Protein AF-A0A2K0TI36-F1 (afdb_monomer)

Solvent-accessible surface area (backbone atoms only — not comparable to full-atom values): 9399 Å² total; per-residue (Å²): 136,80,93,75,72,69,70,54,71,68,59,49,51,50,52,45,52,54,37,57,75,65,34,84,87,54,62,35,95,87,41,48,36,60,42,18,30,48,24,14,49,49,16,44,53,49,58,72,66,47,55,92,90,37,60,78,84,56,44,64,62,30,48,50,28,36,49,62,18,57,74,44,43,65,60,49,70,75,44,84,61,43,74,54,31,33,49,20,29,45,36,43,18,62,63,37,61,88,46,98,47,62,66,61,22,49,54,29,37,53,51,22,45,54,35,48,53,59,43,58,74,68,52,58,75,71,61,78,75,53,91,72,67,71,66,54,57,46,47,49,38,49,51,56,52,39,54,52,45,53,54,51,48,55,52,54,57,51,51,54,56,54,53,62,61,63,75,76,117

pLDDT: mean 85.18, std 15.34, range [44.94, 98.38]

Structure (mmCIF, N/CA/C/O backbone):
data_AF-A0A2K0TI36-F1
#
_entry.id   AF-A0A2K0TI36-F1
#
loop_
_atom_site.group_PDB
_atom_site.id
_atom_site.type_symbol
_atom_site.label_atom_id
_atom_site.label_alt_id
_atom_site.label_comp_id
_atom_site.label_asym_id
_atom_site.label_entity_id
_atom_site.label_seq_id
_atom_site.pdbx_PDB_ins_code
_atom_site.Cartn_x
_atom_site.Cartn_y
_atom_site.Cartn_z
_atom_site.occupancy
_atom_site.B_iso_or_equiv
_atom_site.auth_seq_id
_atom_site.auth_comp_id
_atom_site.auth_asym_id
_atom_site.auth_atom_id
_atom_site.pdbx_PDB_model_num
ATOM 1 N N . MET A 1 1 ? -16.333 1.858 5.274 1.00 52.31 1 MET A N 1
ATOM 2 C CA . MET A 1 1 ? -15.187 2.232 4.417 1.00 52.31 1 MET A CA 1
ATOM 3 C C . MET A 1 1 ? -15.479 3.487 3.606 1.00 52.31 1 MET A C 1
ATOM 5 O O . MET A 1 1 ? -16.448 3.506 2.858 1.00 52.31 1 MET A O 1
ATOM 9 N N . GLN A 1 2 ? -14.671 4.539 3.763 1.00 57.78 2 GLN A N 1
ATOM 10 C CA . GLN A 1 2 ? -14.715 5.729 2.901 1.00 57.78 2 GLN A CA 1
ATOM 11 C C . GLN A 1 2 ? -14.027 5.423 1.560 1.00 57.78 2 GLN A C 1
ATOM 13 O O . GLN A 1 2 ? -12.996 4.754 1.538 1.00 57.78 2 GLN A O 1
ATOM 18 N N . HIS A 1 3 ? -14.582 5.903 0.444 1.00 64.75 3 HIS A N 1
ATOM 19 C CA . HIS A 1 3 ? -13.990 5.714 -0.883 1.00 64.75 3 HIS A CA 1
ATOM 20 C C . HIS A 1 3 ? -12.755 6.616 -1.036 1.00 64.75 3 HIS A C 1
ATOM 22 O O . HIS A 1 3 ? -12.877 7.788 -1.386 1.00 64.75 3 HIS A O 1
ATOM 28 N N . ARG A 1 4 ? -11.566 6.088 -0.719 1.00 81.62 4 ARG A N 1
ATOM 29 C CA . ARG A 1 4 ? -10.290 6.802 -0.874 1.00 81.62 4 ARG A CA 1
ATOM 30 C C . ARG A 1 4 ? -9.613 6.358 -2.164 1.00 81.62 4 ARG A C 1
ATOM 32 O O . ARG A 1 4 ? -9.240 5.196 -2.307 1.00 81.62 4 ARG A O 1
ATOM 39 N N . GLN A 1 5 ? -9.463 7.280 -3.108 1.00 85.94 5 GLN A N 1
ATOM 40 C CA . GLN A 1 5 ? -8.807 6.990 -4.375 1.00 85.94 5 GLN A CA 1
ATOM 41 C C . GLN A 1 5 ? -7.294 7.198 -4.249 1.00 85.94 5 GLN A C 1
ATOM 43 O O . GLN A 1 5 ? -6.827 8.328 -4.144 1.00 85.94 5 GLN A O 1
ATOM 48 N N . LEU A 1 6 ? -6.525 6.109 -4.298 1.00 87.88 6 LEU A N 1
ATOM 49 C CA . LEU A 1 6 ? -5.062 6.162 -4.231 1.00 87.88 6 LEU A CA 1
ATOM 50 C C . LEU A 1 6 ? -4.412 6.386 -5.609 1.00 87.88 6 LEU A C 1
ATOM 52 O O . LEU A 1 6 ? -3.514 7.213 -5.754 1.00 87.88 6 LEU A O 1
ATOM 56 N N . LEU A 1 7 ? -4.887 5.663 -6.626 1.00 90.06 7 LEU A N 1
ATOM 57 C CA . LEU A 1 7 ? -4.373 5.668 -8.000 1.00 90.06 7 LEU A CA 1
ATOM 58 C C . LEU A 1 7 ? -5.533 5.817 -8.990 1.00 90.06 7 LEU A C 1
ATOM 60 O O . LEU A 1 7 ? -6.662 5.402 -8.707 1.00 90.06 7 LEU A O 1
ATOM 64 N N . ASP A 1 8 ? -5.266 6.401 -10.158 1.00 91.06 8 ASP A N 1
ATOM 65 C CA . ASP A 1 8 ? -6.209 6.336 -11.274 1.00 91.06 8 ASP A CA 1
ATOM 66 C C . ASP A 1 8 ? -6.125 4.959 -11.953 1.00 91.06 8 ASP A C 1
ATOM 68 O O . ASP A 1 8 ? -5.101 4.273 -11.900 1.00 91.06 8 ASP A O 1
ATOM 72 N N . LEU A 1 9 ? -7.206 4.548 -12.625 1.00 90.88 9 LEU A N 1
ATOM 73 C CA . LEU A 1 9 ? -7.255 3.257 -13.321 1.00 90.88 9 LEU A CA 1
ATOM 74 C C . LEU A 1 9 ? -6.149 3.129 -14.380 1.00 90.88 9 LEU A C 1
ATOM 76 O O . LEU A 1 9 ? -5.586 2.049 -14.543 1.00 90.88 9 LEU A O 1
ATOM 80 N N . ALA A 1 10 ? -5.835 4.220 -15.085 1.00 93.44 10 ALA A N 1
ATOM 81 C CA . ALA A 1 10 ? -4.776 4.244 -16.090 1.00 93.44 10 ALA A CA 1
ATOM 82 C C . ALA A 1 10 ? -3.398 3.962 -15.467 1.00 93.44 10 ALA A C 1
ATOM 84 O O . ALA A 1 10 ? -2.666 3.108 -15.968 1.00 93.44 10 ALA A O 1
ATOM 85 N N . ASP A 1 11 ? -3.091 4.606 -14.338 1.00 93.00 11 ASP A N 1
ATOM 86 C CA . ASP A 1 11 ? -1.826 4.423 -13.620 1.00 93.00 11 ASP A CA 1
ATOM 87 C C . ASP A 1 11 ? -1.692 2.991 -13.094 1.00 93.00 11 ASP A C 1
ATOM 89 O O . ASP A 1 11 ? -0.668 2.335 -13.293 1.00 93.00 11 ASP A O 1
ATOM 93 N N . PHE A 1 12 ? -2.757 2.466 -12.482 1.00 95.06 12 PHE A N 1
ATOM 94 C CA . PHE A 1 12 ? -2.778 1.083 -12.015 1.00 95.06 12 PHE A CA 1
ATOM 95 C C . PHE A 1 12 ? -2.628 0.080 -13.169 1.00 95.06 12 PHE A C 1
ATOM 97 O O . PHE A 1 12 ? -1.851 -0.866 -13.063 1.00 95.06 12 PHE A O 1
ATOM 104 N N . SER A 1 13 ? -3.319 0.295 -14.291 1.00 96.31 13 SER A N 1
ATOM 105 C CA . SER A 1 13 ? -3.242 -0.595 -15.459 1.00 96.31 13 SER A CA 1
ATOM 106 C C . SER A 1 13 ? -1.839 -0.613 -16.072 1.00 96.31 13 SER A C 1
ATOM 108 O O . SER A 1 13 ? -1.374 -1.667 -16.513 1.00 96.31 13 SER A O 1
ATOM 110 N N . ALA A 1 14 ? -1.139 0.525 -16.062 1.00 95.88 14 ALA A N 1
ATOM 111 C CA . ALA A 1 14 ? 0.252 0.613 -16.492 1.00 95.88 14 ALA A CA 1
ATOM 112 C C . ALA A 1 14 ? 1.187 -0.175 -15.559 1.00 95.88 14 ALA A C 1
ATOM 114 O O . ALA A 1 14 ? 1.999 -0.966 -16.042 1.00 95.88 14 ALA A O 1
ATOM 115 N N . LEU A 1 15 ? 1.035 -0.028 -14.235 1.00 95.75 15 LEU A N 1
ATOM 116 C CA . LEU A 1 15 ? 1.796 -0.801 -13.243 1.00 95.75 15 LEU A CA 1
ATOM 117 C C . LEU A 1 15 ? 1.547 -2.306 -13.381 1.00 95.75 15 LEU A C 1
ATOM 119 O O . LEU A 1 15 ? 2.495 -3.089 -13.378 1.00 95.75 15 LEU A O 1
ATOM 123 N N . LEU A 1 16 ? 0.286 -2.708 -13.545 1.00 95.69 16 LEU A N 1
ATOM 124 C CA . LEU A 1 16 ? -0.105 -4.105 -13.717 1.00 95.69 16 LEU A CA 1
ATOM 125 C C . LEU A 1 16 ? 0.503 -4.701 -14.993 1.00 95.69 16 LEU A C 1
ATOM 127 O O . LEU A 1 16 ? 1.077 -5.786 -14.954 1.00 95.69 16 LEU A O 1
ATOM 131 N N . SER A 1 17 ? 0.427 -3.975 -16.110 1.00 96.12 17 SER A N 1
ATOM 132 C CA . SER A 1 17 ? 0.999 -4.412 -17.389 1.00 96.12 17 SER A CA 1
ATOM 133 C C . SER A 1 17 ? 2.520 -4.543 -17.310 1.00 96.12 17 SER A C 1
ATOM 135 O O . SER A 1 17 ? 3.074 -5.559 -17.725 1.00 96.12 17 SER A O 1
ATOM 137 N N . ALA A 1 18 ? 3.198 -3.552 -16.722 1.00 95.25 18 ALA A N 1
ATOM 138 C CA . ALA A 1 18 ? 4.641 -3.600 -16.500 1.00 95.25 18 ALA A CA 1
ATOM 139 C C . ALA A 1 18 ? 5.040 -4.776 -15.597 1.00 95.25 18 ALA A C 1
ATOM 141 O O . ALA A 1 18 ? 6.039 -5.441 -15.862 1.00 95.25 18 ALA A O 1
ATOM 142 N N . GLN A 1 19 ? 4.239 -5.072 -14.568 1.00 95.50 19 GLN A N 1
ATOM 143 C CA . GLN A 1 19 ? 4.473 -6.227 -13.713 1.00 95.50 19 GLN A CA 1
ATOM 144 C C . GLN A 1 19 ? 4.320 -7.535 -14.491 1.00 95.50 19 GLN A C 1
ATOM 146 O O . GLN A 1 19 ? 5.219 -8.359 -14.424 1.00 95.50 19 GLN A O 1
ATOM 151 N N . TYR A 1 20 ? 3.259 -7.711 -15.282 1.00 92.38 20 TYR A N 1
ATOM 152 C CA . TYR A 1 20 ? 3.082 -8.922 -16.093 1.00 92.38 20 TYR A CA 1
ATOM 153 C C . TYR A 1 20 ? 4.202 -9.149 -17.111 1.00 92.38 20 TYR A C 1
ATOM 155 O O . TYR A 1 20 ? 4.585 -10.296 -17.334 1.00 92.38 20 TYR A O 1
ATOM 163 N N . ILE A 1 21 ? 4.727 -8.077 -17.711 1.00 94.12 21 ILE A N 1
ATOM 164 C CA . ILE A 1 21 ? 5.868 -8.153 -18.635 1.00 94.12 21 ILE A CA 1
ATOM 165 C C . ILE A 1 21 ? 7.135 -8.597 -17.896 1.00 94.12 21 ILE A C 1
ATOM 167 O O . ILE A 1 21 ? 7.909 -9.384 -18.433 1.00 94.12 21 ILE A O 1
ATOM 171 N N . ALA A 1 22 ? 7.351 -8.093 -16.680 1.00 92.88 22 ALA A N 1
ATOM 172 C CA . ALA A 1 22 ? 8.579 -8.337 -15.935 1.00 92.88 22 ALA A CA 1
ATOM 173 C C . ALA A 1 22 ? 8.568 -9.671 -15.162 1.00 92.88 22 ALA A C 1
ATOM 175 O O . ALA A 1 22 ? 9.552 -10.404 -15.190 1.00 92.88 22 ALA A O 1
ATOM 176 N N . SER A 1 23 ? 7.481 -9.985 -14.450 1.00 91.81 23 SER A N 1
ATOM 177 C CA . SER A 1 23 ? 7.271 -11.245 -13.724 1.00 91.81 23 SER A CA 1
ATOM 178 C C . SER A 1 23 ? 5.825 -11.377 -13.228 1.00 91.81 23 SER A C 1
ATOM 180 O O . SER A 1 23 ? 5.294 -10.493 -12.558 1.00 91.81 23 SER A O 1
ATOM 182 N N . SER A 1 24 ? 5.182 -12.518 -13.475 1.00 85.94 24 SER A N 1
ATOM 183 C CA . SER A 1 24 ? 3.819 -12.790 -12.989 1.00 85.94 24 SER A CA 1
ATOM 184 C C . SER A 1 24 ? 3.765 -13.456 -11.609 1.00 85.94 24 SER A C 1
ATOM 186 O O . SER A 1 24 ? 2.692 -13.517 -11.012 1.00 85.94 24 SER A O 1
ATOM 188 N N . THR A 1 25 ? 4.893 -13.945 -11.086 1.00 89.94 25 THR A N 1
ATOM 189 C CA . THR A 1 25 ? 4.934 -14.795 -9.879 1.00 89.94 25 THR A CA 1
ATOM 190 C C . THR A 1 25 ? 5.678 -14.174 -8.701 1.00 89.94 25 THR A C 1
ATOM 192 O O . THR A 1 25 ? 5.701 -14.763 -7.625 1.00 89.94 25 THR A O 1
ATOM 195 N N . GLY A 1 26 ? 6.305 -13.012 -8.878 1.00 92.19 26 GLY A N 1
ATOM 196 C CA . GLY A 1 26 ? 7.056 -12.349 -7.815 1.00 92.19 26 GLY A CA 1
ATOM 197 C C . GLY A 1 26 ? 7.561 -10.964 -8.215 1.00 92.19 26 GLY A C 1
ATOM 198 O O . GLY A 1 26 ? 7.362 -10.540 -9.358 1.00 92.19 26 GLY A O 1
ATOM 199 N N . PRO A 1 27 ? 8.237 -10.250 -7.300 1.00 91.75 27 PRO A N 1
ATOM 200 C CA . PRO A 1 27 ? 8.881 -8.988 -7.633 1.00 91.75 27 PRO A CA 1
ATOM 201 C C . PRO A 1 27 ? 9.928 -9.214 -8.730 1.00 91.75 27 PRO A C 1
ATOM 203 O O . PRO A 1 27 ? 10.777 -10.098 -8.620 1.00 91.75 27 PRO A O 1
ATOM 206 N N . ALA A 1 28 ? 9.852 -8.428 -9.804 1.00 85.88 28 ALA A N 1
ATOM 207 C CA . ALA A 1 28 ? 10.922 -8.379 -10.797 1.00 85.88 28 ALA A CA 1
ATOM 208 C C . ALA A 1 28 ? 12.133 -7.658 -10.194 1.00 85.88 28 ALA A C 1
ATOM 210 O O . ALA A 1 28 ? 11.929 -6.788 -9.353 1.00 85.88 28 ALA A O 1
ATOM 211 N N . GLU A 1 29 ? 13.352 -8.021 -10.607 1.00 79.81 29 GLU A N 1
ATOM 212 C CA . GLU A 1 29 ? 14.651 -7.570 -10.067 1.00 79.81 29 GLU A CA 1
ATOM 213 C C . GLU A 1 29 ? 14.616 -6.202 -9.349 1.00 79.81 29 GLU A C 1
ATOM 215 O O . GLU A 1 29 ? 14.737 -5.145 -9.963 1.00 79.81 29 GLU A O 1
ATOM 220 N N . ASN A 1 30 ? 14.458 -6.244 -8.021 1.00 79.25 30 ASN A N 1
ATOM 221 C CA . ASN A 1 30 ? 14.430 -5.105 -7.090 1.00 79.25 30 ASN A CA 1
ATOM 222 C C . ASN A 1 30 ? 13.255 -4.112 -7.191 1.00 79.25 30 ASN A C 1
ATOM 224 O O . ASN A 1 30 ? 13.226 -3.131 -6.447 1.00 79.25 30 ASN A O 1
ATOM 228 N N . ASP A 1 31 ? 12.240 -4.367 -8.013 1.00 91.81 31 ASP A N 1
ATOM 229 C CA . ASP A 1 31 ? 11.039 -3.529 -8.097 1.00 91.81 31 ASP A CA 1
ATOM 230 C C . ASP A 1 31 ? 9.937 -3.990 -7.128 1.00 91.81 31 ASP A C 1
ATOM 232 O O . ASP A 1 31 ? 8.830 -4.406 -7.495 1.00 91.81 31 ASP A O 1
ATOM 236 N N . PHE A 1 32 ? 10.278 -3.944 -5.840 1.00 96.44 32 PHE A N 1
ATOM 237 C CA . PHE A 1 32 ? 9.391 -4.349 -4.749 1.00 96.44 32 PHE A CA 1
ATOM 238 C C . PHE A 1 32 ? 8.188 -3.416 -4.599 1.00 96.44 32 PHE A C 1
ATOM 240 O O . PHE A 1 32 ? 7.103 -3.873 -4.239 1.00 96.44 32 PHE A O 1
ATOM 247 N N . ALA A 1 33 ? 8.359 -2.126 -4.905 1.00 96.44 33 ALA A N 1
ATOM 248 C CA . ALA A 1 33 ? 7.289 -1.140 -4.828 1.00 96.44 33 ALA A CA 1
ATOM 249 C C . ALA A 1 33 ? 6.181 -1.453 -5.840 1.00 96.44 33 ALA A C 1
ATOM 251 O O . ALA A 1 33 ? 5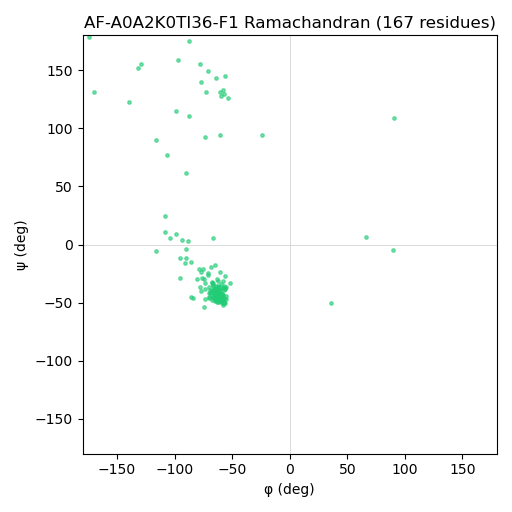.025 -1.559 -5.434 1.00 96.44 33 ALA A O 1
ATOM 252 N N . ARG A 1 34 ? 6.505 -1.711 -7.119 1.00 96.88 34 ARG A N 1
ATOM 253 C CA . ARG A 1 34 ? 5.486 -2.096 -8.111 1.00 96.88 34 ARG A CA 1
ATOM 254 C C . ARG A 1 34 ? 4.776 -3.387 -7.722 1.00 96.88 34 ARG A C 1
ATOM 256 O O . ARG A 1 34 ? 3.547 -3.427 -7.773 1.00 96.88 34 ARG A O 1
ATOM 263 N N . TRP A 1 35 ? 5.522 -4.414 -7.309 1.00 97.62 35 TRP A N 1
ATOM 264 C CA . TRP A 1 35 ? 4.936 -5.679 -6.856 1.00 97.62 35 TRP A CA 1
ATOM 265 C C . TRP A 1 35 ? 3.944 -5.463 -5.709 1.00 97.62 35 TRP A C 1
ATOM 267 O O . TRP A 1 35 ? 2.803 -5.926 -5.784 1.00 97.62 35 TRP A O 1
ATOM 277 N N . ALA A 1 36 ? 4.353 -4.725 -4.676 1.00 98.06 36 ALA A N 1
ATOM 278 C CA . ALA A 1 36 ? 3.516 -4.458 -3.517 1.00 98.06 36 ALA A CA 1
ATOM 279 C C . ALA A 1 36 ? 2.284 -3.622 -3.874 1.00 98.06 36 ALA A C 1
ATOM 281 O O . ALA A 1 36 ? 1.179 -3.978 -3.471 1.00 98.06 36 ALA A O 1
ATOM 282 N N . THR A 1 37 ? 2.440 -2.556 -4.666 1.00 97.69 37 THR A N 1
ATOM 283 C CA . THR A 1 37 ? 1.318 -1.711 -5.097 1.00 97.69 37 THR A CA 1
ATOM 284 C C . THR A 1 37 ? 0.300 -2.512 -5.900 1.00 97.69 37 THR A C 1
ATOM 286 O O . THR A 1 37 ? -0.892 -2.443 -5.604 1.00 97.69 37 THR A O 1
ATOM 289 N N . VAL A 1 38 ? 0.748 -3.297 -6.887 1.00 97.50 38 VAL A N 1
ATOM 290 C CA . VAL A 1 38 ? -0.149 -4.104 -7.727 1.00 97.50 38 VAL A CA 1
ATOM 291 C C . VAL A 1 38 ? -0.952 -5.080 -6.872 1.00 97.50 38 VAL A C 1
ATOM 293 O O . VAL A 1 38 ? -2.176 -5.148 -6.996 1.00 97.50 38 VAL A O 1
ATOM 296 N N . ASN A 1 39 ? -0.284 -5.792 -5.966 1.00 97.81 39 ASN A N 1
ATOM 297 C CA . ASN A 1 39 ? -0.930 -6.766 -5.096 1.00 97.81 39 ASN A CA 1
ATOM 298 C C . ASN A 1 39 ? -1.884 -6.097 -4.085 1.00 97.81 39 ASN A C 1
ATOM 300 O O . ASN A 1 39 ? -3.046 -6.489 -3.997 1.00 97.81 39 ASN A O 1
ATOM 304 N N . ALA A 1 40 ? -1.460 -5.041 -3.387 1.00 97.25 40 ALA A N 1
ATOM 305 C CA . ALA A 1 40 ? -2.285 -4.362 -2.385 1.00 97.25 40 ALA A CA 1
ATOM 306 C C . ALA A 1 40 ? -3.534 -3.696 -2.992 1.00 97.25 40 ALA A C 1
ATOM 308 O O . ALA A 1 40 ? -4.632 -3.805 -2.446 1.00 97.25 40 ALA A O 1
ATOM 309 N N . VAL A 1 41 ? -3.400 -3.049 -4.153 1.00 95.81 41 VAL A N 1
ATOM 310 C CA . VAL A 1 41 ? -4.538 -2.424 -4.849 1.00 95.81 41 VAL A CA 1
ATOM 311 C C . VAL A 1 41 ? -5.485 -3.482 -5.417 1.00 95.81 41 VAL A C 1
ATOM 313 O O . VAL A 1 41 ? -6.700 -3.306 -5.343 1.00 95.81 41 VAL A O 1
ATOM 316 N N . THR A 1 42 ? -4.963 -4.609 -5.913 1.00 94.88 42 THR A N 1
ATOM 317 C CA . THR A 1 42 ? -5.800 -5.743 -6.343 1.00 94.88 42 THR A CA 1
ATOM 318 C C . THR A 1 42 ? -6.579 -6.327 -5.165 1.00 94.88 42 THR A C 1
ATOM 320 O O . THR A 1 42 ? -7.784 -6.548 -5.282 1.00 94.88 42 THR A O 1
ATOM 323 N N . ALA A 1 43 ? -5.932 -6.504 -4.009 1.00 93.31 43 ALA A N 1
ATOM 324 C CA . ALA A 1 43 ? -6.583 -6.954 -2.781 1.00 93.31 43 ALA A CA 1
ATOM 325 C C . ALA A 1 43 ? -7.737 -6.022 -2.373 1.00 93.31 43 ALA A C 1
ATOM 327 O O . ALA A 1 43 ? -8.846 -6.488 -2.110 1.00 93.31 43 ALA A O 1
ATOM 328 N N . LEU A 1 44 ? -7.509 -4.703 -2.390 1.00 91.38 44 LEU A N 1
ATOM 329 C CA . LEU A 1 44 ? -8.549 -3.704 -2.127 1.00 91.38 44 LEU A CA 1
ATOM 330 C C . LEU A 1 44 ? -9.696 -3.786 -3.136 1.00 91.38 44 LEU A C 1
ATOM 332 O O . LEU A 1 44 ? -10.856 -3.849 -2.737 1.00 91.38 44 LEU A O 1
ATOM 336 N N . ALA A 1 45 ? -9.391 -3.812 -4.434 1.00 90.25 45 ALA A N 1
ATOM 337 C CA . ALA A 1 45 ? -10.402 -3.861 -5.486 1.00 90.25 45 ALA A CA 1
ATOM 338 C C . ALA A 1 45 ? -11.290 -5.108 -5.368 1.00 90.25 45 ALA A C 1
ATOM 340 O O . ALA A 1 45 ? -12.511 -5.012 -5.497 1.00 90.25 45 ALA A O 1
ATOM 341 N N . LEU A 1 46 ? -10.696 -6.269 -5.074 1.00 88.94 46 LEU A N 1
ATOM 342 C CA . LEU A 1 46 ? -11.439 -7.507 -4.853 1.00 88.94 46 LEU A CA 1
ATOM 343 C C . LEU A 1 46 ? -12.294 -7.440 -3.584 1.00 88.94 46 LEU A C 1
ATOM 345 O O . LEU A 1 46 ? -13.451 -7.854 -3.619 1.00 88.94 46 LEU A O 1
ATOM 349 N N . ARG A 1 47 ? -11.771 -6.864 -2.495 1.00 84.50 47 ARG A N 1
ATOM 350 C CA . ARG A 1 47 ? -12.532 -6.666 -1.254 1.00 84.50 47 ARG A CA 1
ATOM 351 C C . ARG A 1 47 ? -13.721 -5.721 -1.447 1.00 84.50 47 ARG A C 1
ATOM 353 O O . ARG A 1 47 ? -14.793 -6.009 -0.936 1.00 84.50 47 ARG A O 1
ATOM 360 N N . PHE A 1 48 ? -13.566 -4.641 -2.216 1.00 79.19 48 PHE A N 1
ATOM 361 C CA . PHE A 1 48 ? -14.665 -3.717 -2.537 1.00 79.19 48 PHE A CA 1
ATOM 362 C C . PHE A 1 48 ? -15.708 -4.311 -3.488 1.00 79.19 48 PHE A C 1
ATOM 364 O O . PHE A 1 48 ? -16.854 -3.868 -3.489 1.00 79.19 48 PHE A O 1
ATOM 371 N N . LYS A 1 49 ? -15.316 -5.280 -4.321 1.00 78.56 49 LYS A N 1
ATOM 372 C CA . LYS A 1 49 ? -16.216 -5.948 -5.267 1.00 78.56 49 LYS A CA 1
ATOM 373 C C . LYS A 1 49 ? -16.971 -7.127 -4.642 1.00 78.56 49 LYS A C 1
ATOM 375 O O . LYS A 1 49 ? -17.944 -7.591 -5.235 1.00 78.56 49 LYS A O 1
ATOM 380 N N . ALA A 1 50 ? -16.539 -7.620 -3.480 1.00 71.44 50 ALA A N 1
ATOM 381 C CA . ALA A 1 50 ? -17.252 -8.666 -2.757 1.00 71.44 50 ALA A CA 1
ATOM 382 C C . ALA A 1 50 ? -18.662 -8.178 -2.379 1.00 71.44 50 ALA A C 1
ATOM 384 O O . ALA A 1 50 ? -18.834 -7.067 -1.880 1.00 71.44 50 ALA A O 1
ATOM 385 N N . ALA A 1 51 ? 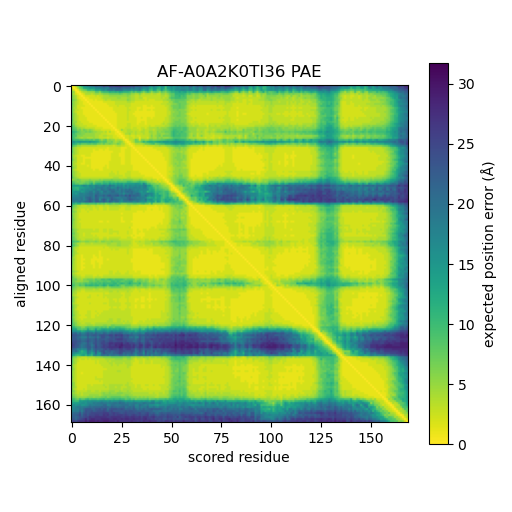-19.679 -8.999 -2.656 1.00 60.34 51 ALA A N 1
ATOM 386 C CA . ALA A 1 51 ? -21.050 -8.684 -2.273 1.00 60.34 51 ALA A CA 1
ATOM 387 C C . ALA A 1 51 ? -21.167 -8.632 -0.735 1.00 60.34 51 ALA A C 1
ATOM 389 O O . ALA A 1 51 ? -20.542 -9.467 -0.073 1.00 60.34 51 ALA A O 1
ATOM 390 N N . PRO A 1 52 ? -21.973 -7.714 -0.164 1.00 61.34 52 PRO A N 1
ATOM 391 C CA . PRO A 1 52 ? -22.222 -7.685 1.276 1.00 61.34 52 PRO A CA 1
ATOM 392 C C . PRO A 1 52 ? -22.710 -9.054 1.768 1.00 61.34 52 PRO A C 1
ATOM 394 O O . PRO A 1 52 ? -23.672 -9.593 1.217 1.00 61.34 52 PRO A O 1
ATOM 397 N N . GLY A 1 53 ? -22.049 -9.626 2.772 1.00 61.06 53 GLY A N 1
ATOM 398 C CA . GLY A 1 53 ? -22.349 -10.964 3.299 1.00 61.06 53 GLY A CA 1
ATOM 399 C C . GLY A 1 53 ? -21.601 -12.121 2.622 1.00 61.06 53 GLY A C 1
ATOM 400 O O . GLY A 1 53 ? -21.715 -13.255 3.079 1.00 61.06 53 GLY A O 1
ATOM 401 N N . SER A 1 54 ? -20.822 -11.864 1.566 1.00 56.62 54 SER A N 1
ATOM 402 C CA . SER A 1 54 ? -19.943 -12.850 0.912 1.00 56.62 54 SER A CA 1
ATOM 403 C C . SER A 1 54 ? -18.483 -12.725 1.371 1.00 56.62 54 SER A C 1
ATOM 405 O O . SER A 1 54 ? -17.600 -13.357 0.781 1.00 56.62 54 SER A O 1
ATOM 407 N N . GLU A 1 55 ? -18.196 -11.909 2.394 1.00 60.38 55 GLU A N 1
ATOM 408 C CA . GLU A 1 55 ? -16.827 -11.635 2.847 1.00 60.38 55 GLU A CA 1
ATOM 409 C C . GLU A 1 55 ? -16.121 -12.905 3.343 1.00 60.38 55 GLU A C 1
ATOM 411 O O . GLU A 1 55 ? -14.911 -13.033 3.169 1.00 60.38 55 GLU A O 1
ATOM 416 N N . GLY A 1 56 ? -16.875 -13.859 3.903 1.00 57.47 56 GLY A N 1
ATOM 417 C CA . GLY A 1 56 ? -16.364 -15.165 4.329 1.00 57.47 56 GLY A CA 1
ATOM 418 C C . GLY A 1 56 ? -15.974 -16.080 3.162 1.00 57.47 56 GLY A C 1
ATOM 419 O O . GLY A 1 56 ? -14.901 -16.683 3.196 1.00 57.47 56 GLY A O 1
ATOM 420 N N . ASP A 1 57 ? -16.786 -16.120 2.102 1.00 52.84 57 ASP A N 1
ATOM 421 C CA . ASP A 1 57 ? -16.617 -17.041 0.964 1.00 52.84 57 ASP A CA 1
ATOM 422 C C . ASP A 1 57 ? -15.566 -16.563 -0.052 1.00 52.84 57 ASP A C 1
ATOM 424 O O . ASP A 1 57 ? -14.890 -17.370 -0.690 1.00 52.84 57 ASP A O 1
ATOM 428 N N . LEU A 1 58 ? -15.382 -15.244 -0.184 1.00 52.91 58 LEU A N 1
ATOM 429 C CA . LEU A 1 58 ? -14.344 -14.629 -1.024 1.00 52.91 58 LEU A CA 1
ATOM 430 C C . LEU A 1 58 ? -13.058 -14.311 -0.247 1.00 52.91 58 LEU A C 1
ATOM 432 O O . LEU A 1 58 ? -12.142 -13.727 -0.820 1.00 52.91 58 LEU A O 1
ATOM 436 N N . SER A 1 59 ? -12.969 -14.685 1.032 1.00 65.62 59 SER A N 1
ATOM 437 C CA . SER A 1 59 ? -11.908 -14.253 1.956 1.00 65.62 59 SER A CA 1
ATOM 438 C C . SER A 1 59 ? -10.484 -14.601 1.506 1.00 65.62 59 SER A C 1
ATOM 440 O O . SER A 1 59 ? -9.554 -13.846 1.786 1.00 65.62 59 SER A O 1
ATOM 442 N N . SER A 1 60 ? -10.288 -15.706 0.781 1.00 81.44 60 SER A N 1
ATOM 443 C CA . SER A 1 60 ? -8.948 -16.237 0.497 1.00 81.44 60 SER A CA 1
ATOM 444 C C . SER A 1 60 ? -8.194 -15.490 -0.607 1.00 81.44 60 SER A C 1
ATOM 446 O O . SER A 1 60 ? -6.981 -15.311 -0.497 1.00 81.44 60 SER A O 1
ATOM 448 N N . ILE A 1 61 ? -8.876 -15.018 -1.658 1.00 88.62 61 ILE A N 1
ATOM 449 C CA . ILE A 1 61 ? -8.209 -14.407 -2.822 1.00 88.62 61 ILE A CA 1
ATOM 450 C C . ILE A 1 61 ? -7.681 -12.995 -2.508 1.00 88.62 61 ILE A C 1
ATOM 452 O O . ILE A 1 61 ? -6.485 -12.771 -2.700 1.00 88.62 61 ILE A O 1
ATOM 456 N N . PRO A 1 62 ? -8.488 -12.036 -2.000 1.00 91.12 62 PRO A N 1
ATOM 457 C CA . PRO A 1 62 ? -7.983 -10.722 -1.601 1.00 91.12 62 PRO A CA 1
ATOM 458 C C . PRO A 1 62 ? -6.873 -10.840 -0.554 1.00 91.12 62 PRO A C 1
ATOM 460 O O . PRO A 1 62 ? -5.892 -10.102 -0.617 1.00 91.12 62 PRO A O 1
ATOM 463 N N . LEU A 1 63 ? -6.996 -11.799 0.372 1.00 90.88 63 LEU A N 1
ATOM 464 C CA . LEU A 1 63 ? -5.989 -12.045 1.398 1.00 90.88 63 LEU A CA 1
ATOM 465 C C . LEU A 1 63 ? -4.675 -12.574 0.810 1.00 90.88 63 LEU A C 1
ATOM 467 O O . LEU A 1 63 ? -3.612 -12.127 1.227 1.00 90.88 63 LEU A O 1
ATOM 471 N N . ALA A 1 64 ? -4.719 -13.454 -0.195 1.00 93.88 64 ALA A N 1
ATOM 472 C CA . ALA A 1 64 ? -3.517 -13.919 -0.888 1.00 93.88 64 ALA A CA 1
ATOM 473 C C . ALA A 1 64 ? -2.761 -12.762 -1.567 1.00 93.88 64 ALA A C 1
ATOM 475 O O . ALA A 1 64 ? -1.544 -12.651 -1.427 1.00 93.88 64 ALA A O 1
ATOM 476 N N . PHE A 1 65 ? -3.477 -11.853 -2.237 1.00 95.94 65 PHE A N 1
ATOM 477 C CA . PHE A 1 65 ? -2.872 -10.637 -2.789 1.00 95.94 65 PHE A CA 1
ATOM 478 C C . PHE A 1 65 ? -2.303 -9.736 -1.685 1.00 95.94 65 PHE A C 1
ATOM 480 O O . PHE A 1 65 ? -1.184 -9.246 -1.801 1.00 95.94 65 PHE A 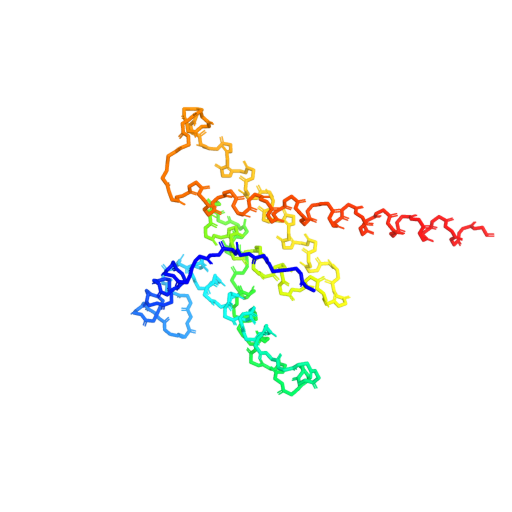O 1
ATOM 487 N N . TYR A 1 66 ? -3.017 -9.557 -0.575 1.00 95.50 66 TYR A N 1
ATOM 488 C CA . TYR A 1 66 ? -2.492 -8.801 0.561 1.00 95.50 66 TYR A CA 1
ATOM 489 C C . TYR A 1 66 ? -1.198 -9.423 1.123 1.00 95.50 66 TYR A C 1
ATOM 491 O O . TYR A 1 66 ? -0.218 -8.708 1.322 1.00 95.50 66 TYR A O 1
ATOM 499 N N . HIS A 1 67 ? -1.143 -10.749 1.287 1.00 96.00 67 HIS A N 1
ATOM 500 C CA . HIS A 1 67 ? 0.056 -11.466 1.739 1.00 96.00 67 HIS A CA 1
ATOM 501 C C . HIS A 1 67 ? 1.238 -11.309 0.779 1.00 96.00 67 HIS A C 1
ATOM 503 O O . HIS A 1 67 ? 2.372 -11.117 1.216 1.00 96.00 67 HIS A O 1
ATOM 509 N N . ASN A 1 68 ? 0.991 -11.331 -0.531 1.00 97.06 68 ASN A N 1
ATOM 510 C CA . ASN A 1 68 ? 2.035 -11.067 -1.519 1.00 97.06 68 ASN A CA 1
ATOM 511 C C . ASN A 1 68 ? 2.626 -9.658 -1.371 1.00 97.06 68 ASN A C 1
ATOM 513 O O . ASN A 1 68 ? 3.833 -9.482 -1.546 1.00 97.06 68 ASN A O 1
ATOM 517 N N . ALA A 1 69 ? 1.796 -8.658 -1.057 1.00 97.88 69 ALA A N 1
ATOM 518 C CA . ALA A 1 69 ? 2.261 -7.295 -0.822 1.00 97.88 69 ALA A CA 1
ATOM 519 C C . ALA A 1 69 ? 3.063 -7.183 0.485 1.00 97.88 69 ALA A C 1
ATOM 521 O O . ALA A 1 69 ? 4.148 -6.599 0.495 1.00 97.88 69 ALA A O 1
ATOM 522 N N . THR A 1 70 ? 2.579 -7.783 1.576 1.00 97.12 70 THR A N 1
ATOM 523 C CA . THR A 1 70 ? 3.260 -7.717 2.877 1.00 97.12 70 THR A CA 1
ATOM 524 C C . THR A 1 70 ? 4.546 -8.539 2.924 1.00 97.12 70 THR A C 1
ATOM 526 O O . THR A 1 70 ? 5.461 -8.174 3.660 1.00 97.12 70 THR A O 1
ATOM 529 N N . ALA A 1 71 ? 4.694 -9.571 2.088 1.00 97.44 71 ALA A N 1
ATOM 530 C CA . ALA A 1 71 ? 5.932 -10.350 1.974 1.00 97.44 71 ALA A CA 1
ATOM 531 C C . ALA A 1 71 ? 7.168 -9.488 1.644 1.00 97.44 71 ALA A C 1
ATOM 533 O O . ALA A 1 71 ? 8.286 -9.828 2.032 1.00 97.44 71 ALA A O 1
ATOM 534 N N . VAL A 1 72 ? 6.978 -8.345 0.974 1.00 97.38 72 VAL A N 1
ATOM 535 C CA . VAL A 1 72 ? 8.061 -7.420 0.596 1.00 97.38 72 VAL A CA 1
ATOM 536 C C . VAL A 1 72 ? 8.062 -6.120 1.408 1.00 97.38 72 VAL A C 1
ATOM 538 O O . VAL A 1 72 ? 8.805 -5.197 1.084 1.00 97.38 72 VAL A O 1
ATOM 541 N N . ILE A 1 73 ? 7.269 -6.026 2.484 1.00 97.19 73 ILE A N 1
ATOM 542 C CA . ILE A 1 73 ? 7.116 -4.791 3.276 1.00 97.19 73 ILE A CA 1
ATOM 543 C C . ILE A 1 73 ? 8.453 -4.247 3.799 1.00 97.19 73 ILE A C 1
ATOM 545 O O . ILE A 1 73 ? 8.680 -3.041 3.803 1.00 97.19 73 ILE A O 1
ATOM 549 N N . HIS A 1 74 ? 9.369 -5.132 4.188 1.00 96.38 74 HIS A N 1
ATOM 550 C CA . HIS A 1 74 ? 10.691 -4.761 4.683 1.00 96.38 74 HIS A CA 1
ATOM 551 C C . HIS A 1 74 ? 11.520 -4.031 3.617 1.00 96.38 74 HIS A C 1
ATOM 553 O O . HIS A 1 74 ? 12.212 -3.071 3.944 1.00 96.38 74 HIS A O 1
ATOM 559 N N . HIS A 1 75 ? 11.399 -4.412 2.340 1.00 96.25 75 HIS A N 1
ATOM 560 C CA . HIS A 1 75 ? 12.020 -3.674 1.242 1.00 96.25 75 HIS A CA 1
ATOM 561 C C . HIS A 1 75 ? 11.397 -2.291 1.069 1.00 96.25 75 HIS A C 1
ATOM 563 O O . HIS A 1 75 ? 12.117 -1.350 0.766 1.00 96.25 75 HIS A O 1
ATOM 569 N N . LEU A 1 76 ? 10.090 -2.136 1.301 1.00 96.44 76 LEU A N 1
ATOM 570 C CA . LEU A 1 76 ? 9.451 -0.821 1.231 1.00 96.44 76 LEU A CA 1
ATOM 571 C C . LEU A 1 76 ? 9.919 0.094 2.362 1.00 96.44 76 LEU A C 1
ATOM 573 O O . LEU A 1 76 ? 10.115 1.277 2.125 1.00 96.44 76 LEU A O 1
ATOM 577 N N . ILE A 1 77 ? 10.074 -0.439 3.578 1.00 96.31 77 ILE A N 1
ATOM 578 C CA . ILE A 1 77 ? 10.420 0.334 4.781 1.00 96.31 77 ILE A CA 1
ATOM 579 C C . ILE A 1 77 ? 11.906 0.705 4.827 1.00 96.31 77 ILE A C 1
ATOM 581 O O . ILE A 1 77 ? 12.243 1.811 5.241 1.00 96.31 77 ILE A O 1
ATOM 585 N N . LEU A 1 78 ? 12.790 -0.213 4.430 1.00 94.25 78 LEU A N 1
ATOM 586 C CA . LEU A 1 78 ? 14.238 -0.057 4.608 1.00 94.25 78 LEU A CA 1
ATOM 587 C C . LEU A 1 78 ? 14.948 0.607 3.418 1.00 94.25 78 LEU A C 1
ATOM 589 O O . LEU A 1 78 ? 16.102 1.008 3.557 1.00 94.25 78 LEU A O 1
ATOM 593 N N . GLN A 1 79 ? 14.308 0.685 2.249 1.00 90.88 79 GLN A N 1
ATOM 594 C CA . GLN A 1 79 ? 14.880 1.317 1.055 1.00 90.88 79 GLN A CA 1
ATOM 595 C C . GLN A 1 79 ? 14.585 2.820 1.007 1.00 90.88 79 GLN A C 1
ATOM 597 O O . GLN A 1 79 ? 13.868 3.372 1.842 1.00 90.88 79 GLN A O 1
ATOM 602 N N . GLU A 1 80 ? 15.161 3.496 0.011 1.00 91.06 80 GLU A N 1
ATOM 603 C CA . GLU A 1 80 ? 14.866 4.901 -0.238 1.00 91.06 80 GLU A CA 1
ATOM 604 C C . GLU A 1 80 ? 13.355 5.117 -0.471 1.00 91.06 80 GLU A C 1
ATOM 606 O O . GLU A 1 80 ? 12.766 4.422 -1.306 1.00 91.06 80 GLU A O 1
ATOM 611 N N . PRO A 1 81 ? 12.720 6.077 0.234 1.00 92.88 81 PRO A N 1
ATOM 612 C CA . PRO A 1 81 ? 11.307 6.367 0.048 1.00 92.88 81 PRO A CA 1
ATOM 613 C C . PRO A 1 81 ? 10.995 6.755 -1.394 1.00 92.88 81 PRO A C 1
ATOM 615 O O . PRO A 1 81 ? 11.644 7.617 -1.986 1.00 92.88 81 PRO A O 1
ATOM 618 N N . SER A 1 82 ? 9.942 6.161 -1.939 1.00 94.06 82 SER A N 1
ATOM 619 C CA . SER A 1 8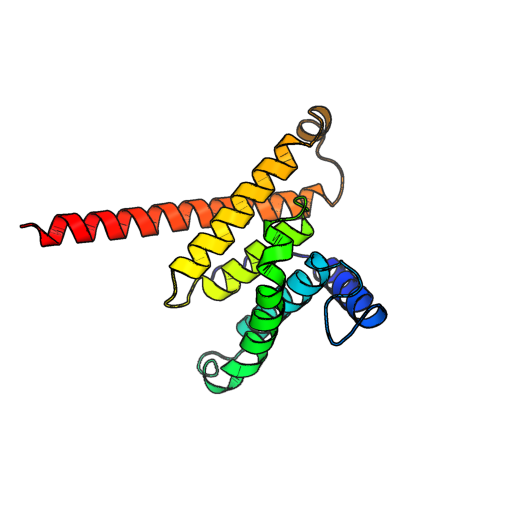2 ? 9.376 6.533 -3.229 1.00 94.06 82 SER A CA 1
ATOM 620 C C . SER A 1 82 ? 7.875 6.737 -3.073 1.00 94.06 82 SER A C 1
ATOM 622 O O . SER A 1 82 ? 7.240 6.140 -2.205 1.00 94.06 82 SER A O 1
ATOM 624 N N . LEU A 1 83 ? 7.266 7.541 -3.946 1.00 94.31 83 LEU A N 1
ATOM 625 C CA . LEU A 1 83 ? 5.811 7.701 -3.919 1.00 94.31 83 LEU A CA 1
ATOM 626 C C . LEU A 1 83 ? 5.090 6.348 -4.071 1.00 94.31 83 LEU A C 1
ATOM 628 O O . LEU A 1 83 ? 4.080 6.116 -3.415 1.00 94.31 83 LEU A O 1
ATOM 632 N N . LEU A 1 84 ? 5.646 5.431 -4.872 1.00 95.69 84 LEU A N 1
ATOM 633 C CA . LEU A 1 84 ? 5.067 4.109 -5.101 1.00 95.69 84 LEU A CA 1
ATOM 634 C C . LEU A 1 84 ? 5.148 3.207 -3.856 1.00 95.69 84 LEU A C 1
ATOM 636 O O . LEU A 1 84 ? 4.176 2.519 -3.543 1.00 95.69 84 LEU A O 1
ATOM 640 N N . SER A 1 85 ? 6.258 3.245 -3.103 1.00 96.94 85 SER A N 1
ATOM 641 C CA . SER A 1 85 ? 6.377 2.511 -1.830 1.00 96.94 85 SER A CA 1
ATOM 642 C C . SER A 1 85 ? 5.416 3.057 -0.774 1.00 96.94 85 SER A C 1
ATOM 644 O O . SER A 1 85 ? 4.742 2.275 -0.104 1.00 96.94 85 SER A O 1
ATOM 646 N N . ILE A 1 86 ? 5.274 4.383 -0.682 1.00 97.56 86 ILE A N 1
ATOM 647 C CA . ILE A 1 86 ? 4.303 5.043 0.206 1.00 97.56 86 ILE A CA 1
ATOM 648 C C . ILE A 1 86 ? 2.877 4.625 -0.165 1.00 97.56 86 ILE A C 1
ATOM 650 O O . ILE A 1 86 ? 2.110 4.201 0.696 1.00 97.56 86 ILE A O 1
ATOM 654 N N . GLN A 1 87 ? 2.525 4.669 -1.451 1.00 97.12 87 GLN A N 1
ATOM 655 C CA . GLN A 1 87 ? 1.221 4.221 -1.940 1.00 97.12 87 GLN A CA 1
ATOM 656 C C . GLN A 1 87 ? 0.959 2.747 -1.602 1.00 97.12 87 GLN A C 1
ATOM 658 O O . GLN A 1 87 ? -0.137 2.413 -1.157 1.00 97.12 87 GLN A O 1
ATOM 663 N N . ALA A 1 88 ? 1.946 1.860 -1.755 1.00 98.06 88 ALA A N 1
ATOM 664 C CA . ALA A 1 88 ? 1.800 0.460 -1.358 1.00 98.06 88 ALA A CA 1
ATOM 665 C C . ALA A 1 88 ? 1.497 0.312 0.144 1.00 98.06 88 ALA A C 1
ATOM 667 O O . ALA A 1 88 ? 0.580 -0.425 0.508 1.00 98.06 88 ALA A O 1
ATOM 668 N N . LEU A 1 89 ? 2.213 1.038 1.012 1.00 98.38 89 LEU A N 1
ATOM 669 C CA . LEU A 1 89 ? 1.967 1.042 2.460 1.00 98.38 89 LEU A CA 1
ATOM 670 C C . LEU A 1 89 ? 0.570 1.571 2.804 1.00 98.38 89 LEU A C 1
ATOM 672 O O . LEU A 1 89 ? -0.143 0.941 3.585 1.00 98.38 89 LEU A O 1
ATOM 676 N N . LEU A 1 90 ? 0.139 2.667 2.173 1.00 97.88 90 LEU A N 1
ATOM 677 C CA . LEU A 1 90 ? -1.206 3.217 2.352 1.00 97.88 90 LEU A CA 1
ATOM 678 C C . LEU A 1 90 ? -2.291 2.240 1.879 1.00 97.88 90 LEU A C 1
ATOM 680 O O . LEU A 1 90 ? -3.287 2.065 2.574 1.00 97.88 90 LEU A O 1
ATOM 684 N N . ALA A 1 91 ? -2.104 1.568 0.740 1.00 96.88 91 ALA A N 1
ATOM 685 C CA . ALA A 1 91 ? -3.041 0.559 0.244 1.00 96.88 91 ALA A CA 1
ATOM 686 C C . ALA A 1 91 ? -3.150 -0.641 1.198 1.00 96.88 91 ALA A C 1
ATOM 688 O O . ALA A 1 91 ? -4.249 -1.115 1.486 1.00 96.88 91 ALA A O 1
ATOM 689 N N . MET A 1 92 ? -2.020 -1.112 1.731 1.00 97.19 92 MET A N 1
ATOM 690 C CA . MET A 1 92 ? -2.009 -2.164 2.747 1.00 97.19 92 ME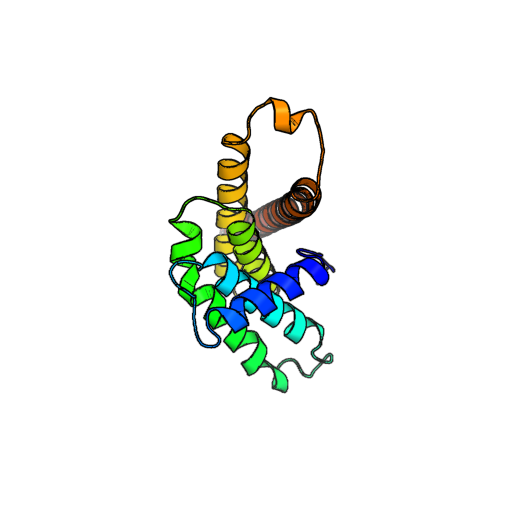T A CA 1
ATOM 691 C C . MET A 1 92 ? -2.716 -1.705 4.028 1.00 97.19 92 MET A C 1
ATOM 693 O O . MET A 1 92 ? -3.540 -2.448 4.556 1.00 97.19 92 MET A O 1
ATOM 697 N N . ALA A 1 93 ? -2.475 -0.472 4.488 1.00 96.50 93 ALA A N 1
ATOM 698 C CA . ALA A 1 93 ? -3.156 0.096 5.651 1.00 96.50 93 ALA A CA 1
ATOM 699 C C . ALA A 1 93 ? -4.674 0.192 5.431 1.00 96.50 93 ALA A C 1
ATOM 701 O O . ALA A 1 93 ? -5.432 -0.235 6.294 1.00 96.50 93 ALA A O 1
ATOM 702 N N . MET A 1 94 ? -5.131 0.659 4.262 1.00 94.19 94 MET A N 1
ATOM 703 C CA . MET A 1 94 ? -6.558 0.654 3.900 1.00 94.19 94 MET A CA 1
ATOM 704 C C . MET A 1 94 ? -7.160 -0.751 3.969 1.00 94.19 94 MET A C 1
ATOM 706 O O . MET A 1 94 ? -8.306 -0.909 4.384 1.00 94.19 94 MET A O 1
ATOM 710 N N . PHE A 1 95 ? -6.408 -1.774 3.553 1.00 92.50 95 PHE A N 1
ATOM 711 C CA . PHE A 1 95 ? -6.894 -3.147 3.586 1.00 92.50 95 PHE A CA 1
ATOM 712 C C . PHE A 1 95 ? -7.116 -3.612 5.028 1.00 92.50 95 PHE A C 1
ATOM 714 O O . PHE A 1 95 ? -8.144 -4.211 5.319 1.00 92.50 95 PHE A O 1
ATOM 721 N N . VAL A 1 96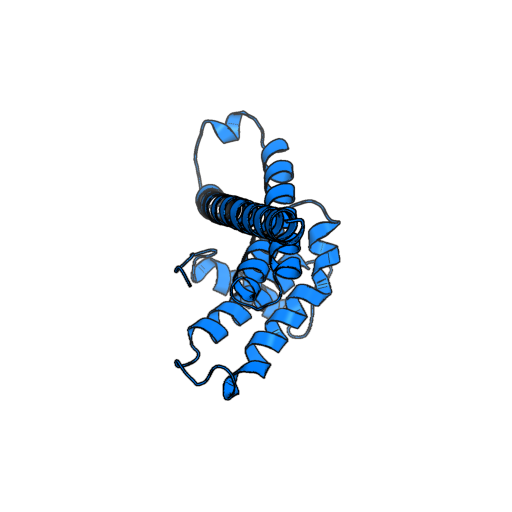 ? -6.218 -3.310 5.964 1.00 92.31 96 VAL A N 1
ATOM 722 C CA . VAL A 1 96 ? -6.372 -3.748 7.366 1.00 92.31 96 VAL A CA 1
ATOM 723 C C . VAL A 1 96 ? -7.127 -2.766 8.265 1.00 92.31 96 VAL A C 1
ATOM 725 O O . VAL A 1 96 ? -7.412 -3.093 9.412 1.00 92.31 96 VAL A O 1
ATOM 728 N N . GLU A 1 97 ? -7.506 -1.595 7.753 1.00 89.12 97 GLU A N 1
ATOM 729 C CA . GLU A 1 97 ? -8.100 -0.495 8.525 1.00 89.12 97 GLU A CA 1
ATOM 730 C C . GLU A 1 97 ? -9.359 -0.882 9.324 1.00 89.12 97 GLU A C 1
ATOM 732 O O . GLU A 1 97 ? -9.569 -0.359 10.420 1.00 89.12 97 GLU A O 1
ATOM 737 N N . ASP A 1 98 ? -10.191 -1.762 8.766 1.00 79.75 98 ASP A N 1
ATOM 738 C CA . ASP A 1 98 ? -11.441 -2.233 9.383 1.00 79.75 98 ASP A CA 1
ATOM 739 C C . ASP A 1 98 ? -11.320 -3.694 9.855 1.00 79.75 98 ASP A C 1
ATOM 741 O O . ASP A 1 98 ? -12.306 -4.430 9.913 1.00 79.75 98 ASP A O 1
ATOM 745 N N . THR A 1 99 ? -10.098 -4.157 10.125 1.00 80.62 99 THR A N 1
ATOM 746 C CA . THR A 1 99 ? -9.851 -5.475 10.725 1.00 80.62 99 THR A CA 1
ATOM 747 C C . THR A 1 99 ? -9.663 -5.348 12.240 1.00 80.62 99 THR A C 1
ATOM 749 O O . THR A 1 99 ? -9.302 -4.272 12.719 1.00 80.62 99 THR A O 1
ATOM 752 N N . PRO A 1 100 ? -9.857 -6.428 13.019 1.00 76.62 100 PRO A N 1
ATOM 753 C CA . PRO A 1 100 ? -9.603 -6.426 14.463 1.00 76.62 100 PRO A CA 1
ATOM 754 C C . PRO A 1 100 ? -8.124 -6.267 14.865 1.00 76.62 100 PRO A C 1
ATOM 756 O O . PRO A 1 100 ? -7.813 -6.395 16.046 1.00 76.62 100 PRO A O 1
ATOM 759 N N . GLU A 1 101 ? -7.209 -6.027 13.920 1.00 80.94 101 GLU A N 1
ATOM 760 C CA . GLU A 1 101 ? -5.763 -5.933 14.146 1.00 80.94 101 GLU A CA 1
ATOM 761 C C . GLU A 1 101 ? -5.265 -4.473 14.059 1.00 80.94 101 GLU A C 1
ATOM 763 O O . GLU A 1 101 ? -4.638 -4.075 13.070 1.00 80.94 101 GLU A O 1
ATOM 768 N N . PRO A 1 102 ? -5.486 -3.638 15.096 1.00 87.62 102 PRO A N 1
ATOM 769 C CA . PRO A 1 102 ? -5.109 -2.222 15.065 1.00 87.62 102 PRO A CA 1
ATOM 770 C C . PRO A 1 102 ? -3.594 -2.014 14.932 1.00 87.62 102 PRO A C 1
ATOM 772 O O . PRO A 1 102 ? -3.159 -1.040 14.321 1.00 87.62 102 PRO A O 1
ATOM 775 N N . ALA A 1 103 ? -2.778 -2.941 15.444 1.00 92.69 103 ALA A N 1
ATOM 776 C CA . ALA A 1 103 ? -1.321 -2.854 15.374 1.00 92.69 103 ALA A CA 1
ATOM 777 C C . ALA A 1 103 ? -0.792 -2.860 13.927 1.00 92.69 103 ALA A C 1
ATOM 779 O O . ALA A 1 103 ? 0.107 -2.083 13.603 1.00 92.69 103 ALA A O 1
ATOM 780 N N . ALA A 1 104 ? -1.368 -3.689 13.047 1.00 93.81 104 ALA A N 1
ATOM 781 C CA . ALA A 1 104 ? -0.973 -3.749 11.641 1.00 93.81 104 ALA A CA 1
ATOM 782 C C . ALA A 1 104 ? -1.303 -2.435 10.918 1.00 93.81 104 ALA A C 1
ATOM 784 O O . ALA A 1 104 ? -0.454 -1.887 10.212 1.00 93.81 104 ALA A O 1
ATOM 785 N N . PHE A 1 105 ? -2.507 -1.899 11.152 1.00 95.88 105 PHE A N 1
ATOM 786 C CA . PHE A 1 105 ? -2.926 -0.603 10.620 1.00 95.88 105 PHE A CA 1
ATOM 787 C C . PHE A 1 105 ? -1.989 0.525 11.070 1.00 95.88 105 PHE A C 1
ATOM 789 O O . PHE A 1 105 ? -1.462 1.243 10.221 1.00 95.88 105 PHE A O 1
ATOM 796 N N . ILE A 1 106 ? -1.732 0.638 12.379 1.00 96.75 106 ILE A N 1
ATOM 797 C CA . ILE A 1 106 ? -0.854 1.670 12.954 1.00 96.75 106 ILE A CA 1
ATOM 798 C C . ILE A 1 106 ? 0.549 1.571 12.348 1.00 96.75 106 ILE A C 1
ATOM 800 O O . ILE A 1 106 ? 1.068 2.563 11.844 1.00 96.75 106 ILE A O 1
ATOM 804 N N . MET A 1 107 ? 1.150 0.376 12.329 1.00 97.19 107 MET A N 1
ATOM 805 C CA . MET A 1 107 ? 2.492 0.172 11.780 1.00 97.19 107 MET A CA 1
ATOM 806 C C . MET A 1 107 ? 2.582 0.620 10.315 1.00 97.19 107 MET A C 1
ATOM 808 O O . MET A 1 107 ? 3.508 1.349 9.955 1.00 97.19 107 MET A O 1
ATOM 812 N N . LEU A 1 108 ? 1.645 0.190 9.467 1.00 98.06 108 LEU A N 1
ATOM 813 C CA . LEU A 1 108 ? 1.650 0.517 8.039 1.00 98.06 108 LEU A CA 1
ATOM 814 C C . LEU A 1 108 ? 1.468 2.017 7.798 1.00 98.06 108 LEU A C 1
ATOM 816 O O . LEU A 1 108 ? 2.231 2.613 7.037 1.00 98.06 108 LEU A O 1
ATOM 820 N N . ALA A 1 109 ? 0.488 2.625 8.465 1.00 97.56 109 ALA A N 1
ATOM 821 C CA . ALA A 1 109 ? 0.182 4.039 8.314 1.00 97.56 109 ALA A CA 1
ATOM 822 C C . ALA A 1 109 ? 1.313 4.933 8.845 1.00 97.56 109 ALA A C 1
ATOM 824 O O . ALA A 1 109 ? 1.759 5.818 8.124 1.00 97.56 109 ALA A O 1
ATOM 825 N N . THR A 1 110 ? 1.869 4.656 10.030 1.00 97.81 110 THR A N 1
ATOM 826 C CA . THR A 1 110 ? 3.001 5.431 10.566 1.00 97.81 110 THR A CA 1
ATOM 827 C C . THR A 1 110 ? 4.247 5.319 9.683 1.00 97.81 110 THR A C 1
ATOM 829 O O . THR A 1 110 ? 4.936 6.316 9.471 1.00 97.81 110 THR A O 1
ATOM 832 N N . ASN A 1 111 ? 4.536 4.138 9.119 1.00 98.25 111 ASN A N 1
ATOM 833 C CA . ASN A 1 111 ? 5.639 4.000 8.161 1.00 98.25 111 ASN A CA 1
ATOM 834 C C . ASN A 1 111 ? 5.383 4.790 6.870 1.00 98.25 111 ASN A C 1
ATOM 836 O O . ASN A 1 111 ? 6.313 5.407 6.352 1.00 98.25 111 ASN A O 1
ATOM 840 N N . ALA A 1 112 ? 4.145 4.806 6.365 1.00 98.12 112 ALA A N 1
ATOM 841 C CA . ALA A 1 112 ? 3.778 5.604 5.198 1.00 98.12 112 ALA A CA 1
ATOM 842 C C . ALA A 1 112 ? 3.950 7.108 5.461 1.00 98.12 112 ALA A C 1
ATOM 844 O O . ALA A 1 112 ? 4.642 7.769 4.685 1.00 98.12 112 ALA A O 1
ATOM 845 N N . SER A 1 113 ? 3.410 7.621 6.575 1.00 97.69 113 SER A N 1
ATOM 846 C CA . SER A 1 113 ? 3.556 9.026 6.985 1.00 97.69 113 SER A CA 1
ATOM 847 C C . SER A 1 113 ? 5.030 9.405 7.114 1.00 97.69 113 SER A C 1
ATOM 849 O O . SER A 1 113 ? 5.480 10.394 6.538 1.00 97.69 113 SER A O 1
ATOM 851 N N . ARG A 1 114 ? 5.836 8.559 7.769 1.00 96.81 114 ARG A N 1
ATOM 852 C CA . ARG A 1 114 ? 7.267 8.826 7.937 1.00 96.81 114 ARG A CA 1
ATOM 853 C C . ARG A 1 114 ? 8.034 8.836 6.613 1.00 96.81 114 ARG A C 1
ATOM 855 O O . ARG A 1 114 ? 8.926 9.661 6.427 1.00 96.81 114 ARG A O 1
ATOM 862 N N . GLN A 1 115 ? 7.724 7.923 5.695 1.00 96.06 115 GLN A N 1
ATOM 863 C CA . GLN A 1 115 ? 8.348 7.915 4.370 1.00 96.06 115 GLN A CA 1
ATOM 864 C C . GLN A 1 115 ? 7.949 9.124 3.531 1.00 96.06 115 GLN A C 1
ATOM 866 O O . GLN A 1 115 ? 8.786 9.638 2.790 1.00 96.06 115 GLN A O 1
ATOM 871 N N . LEU A 1 116 ? 6.705 9.582 3.659 1.00 94.75 116 LEU A N 1
ATOM 872 C CA . LEU A 1 116 ? 6.224 10.777 2.983 1.00 94.75 116 LEU A CA 1
ATOM 873 C C . LEU A 1 116 ? 6.990 12.020 3.447 1.00 94.75 116 LEU A C 1
ATOM 875 O O . LEU A 1 116 ? 7.534 12.730 2.607 1.00 94.75 116 LEU A O 1
ATOM 879 N N . GLU A 1 117 ? 7.163 12.207 4.759 1.00 93.38 117 GLU A N 1
ATOM 880 C CA . GLU A 1 117 ? 7.992 13.291 5.313 1.00 93.38 117 GLU A CA 1
ATOM 881 C C . GLU A 1 117 ? 9.431 13.263 4.768 1.00 93.38 117 GLU A C 1
ATOM 883 O O . GLU A 1 117 ? 9.987 14.295 4.391 1.00 93.38 117 GLU A O 1
ATOM 888 N N . LEU A 1 118 ? 10.048 12.075 4.711 1.00 93.00 118 LEU A N 1
ATOM 889 C CA . LEU A 1 118 ? 11.411 11.900 4.196 1.00 93.00 118 LEU A CA 1
ATOM 890 C C . LEU A 1 118 ? 11.515 12.164 2.690 1.00 93.00 118 LEU A C 1
ATOM 892 O O . LEU A 1 118 ? 12.564 12.612 2.221 1.00 93.00 118 LEU A O 1
ATOM 896 N N . LEU A 1 119 ? 10.466 11.853 1.927 1.00 91.62 119 LEU A N 1
ATOM 897 C CA . LEU A 1 119 ? 10.394 12.151 0.501 1.00 91.62 119 LEU A CA 1
ATOM 898 C C . LEU A 1 119 ? 10.251 13.664 0.279 1.00 91.62 119 LEU A C 1
ATOM 900 O O . LEU A 1 119 ? 10.977 14.236 -0.533 1.00 91.62 119 LEU A O 1
ATOM 904 N N . GLU A 1 120 ? 9.368 14.319 1.032 1.00 88.31 120 GLU A N 1
ATOM 905 C CA . GLU A 1 120 ? 9.126 15.764 0.974 1.00 88.31 120 GLU A CA 1
ATOM 906 C C . GLU A 1 120 ? 10.348 16.580 1.409 1.00 88.31 120 GLU A C 1
ATOM 908 O O . GLU A 1 120 ? 10.671 17.590 0.780 1.00 88.31 120 GLU A O 1
ATOM 913 N N . SER A 1 121 ? 11.088 16.130 2.430 1.00 86.44 121 SER A N 1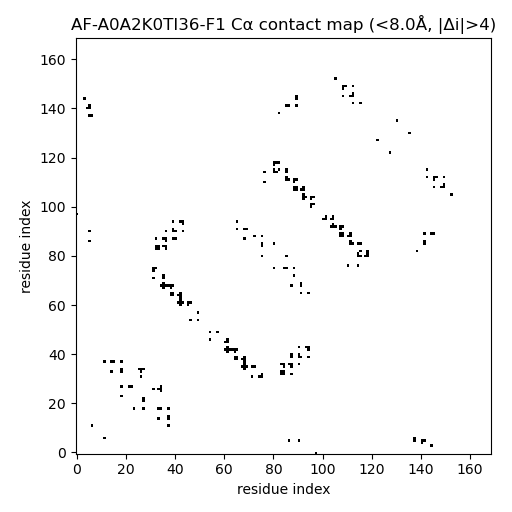
ATOM 914 C CA . SER A 1 121 ? 12.297 16.820 2.900 1.00 86.44 121 SER A CA 1
ATOM 915 C C . SER A 1 121 ? 13.423 16.850 1.861 1.00 86.44 121 SER A C 1
ATOM 917 O O . SER A 1 121 ? 14.368 17.621 2.004 1.00 86.44 121 SER A O 1
ATOM 919 N N . ARG A 1 122 ? 13.357 15.985 0.841 1.00 84.62 122 ARG A N 1
ATOM 920 C CA . ARG A 1 122 ? 14.330 15.906 -0.261 1.00 84.62 122 ARG A CA 1
ATOM 921 C C . ARG A 1 122 ? 13.899 16.705 -1.488 1.00 84.62 122 ARG A C 1
ATOM 923 O O . ARG A 1 122 ? 14.702 16.871 -2.405 1.00 84.62 122 ARG A O 1
ATOM 930 N N . MET A 1 123 ? 12.652 17.176 -1.539 1.00 76.38 123 MET A N 1
ATOM 931 C CA . MET A 1 123 ? 12.179 17.979 -2.662 1.00 76.38 123 MET A CA 1
ATOM 932 C C . MET A 1 123 ? 12.799 19.385 -2.590 1.00 76.38 123 MET A C 1
ATOM 934 O O . MET A 1 123 ? 12.747 20.005 -1.525 1.00 76.38 123 MET A O 1
ATOM 938 N N . PRO A 1 124 ? 13.372 19.908 -3.693 1.00 68.12 124 PRO A N 1
ATOM 939 C CA . PRO A 1 124 ? 13.898 21.272 -3.734 1.00 68.12 124 PRO A CA 1
ATOM 940 C C . PRO A 1 124 ? 12.812 22.287 -3.359 1.00 68.12 124 PRO A C 1
ATOM 942 O O . PRO A 1 124 ? 11.654 22.105 -3.733 1.00 68.12 124 PRO A O 1
ATOM 945 N N . ASP A 1 125 ? 13.161 23.373 -2.668 1.00 61.84 125 ASP A N 1
ATOM 946 C CA . ASP A 1 125 ? 12.166 24.344 -2.182 1.00 61.84 125 ASP A CA 1
ATOM 947 C C . ASP A 1 125 ? 11.345 25.006 -3.311 1.00 61.84 125 ASP A C 1
ATOM 949 O O . ASP A 1 125 ? 10.179 25.349 -3.107 1.00 61.84 125 ASP A O 1
ATOM 953 N N . ASP A 1 126 ? 11.880 25.054 -4.536 1.00 55.69 126 ASP A N 1
ATOM 954 C CA . ASP A 1 126 ? 11.169 25.520 -5.737 1.00 55.69 126 ASP A CA 1
ATOM 955 C C . ASP A 1 126 ? 10.021 24.585 -6.186 1.00 55.69 126 ASP A C 1
ATOM 957 O O . ASP A 1 126 ? 9.105 25.014 -6.889 1.00 55.69 126 ASP A O 1
ATOM 961 N N . PHE A 1 127 ? 10.013 23.313 -5.760 1.00 54.53 127 PHE A N 1
ATOM 962 C CA . PHE A 1 127 ? 8.913 22.369 -6.024 1.00 54.53 127 PHE A CA 1
ATOM 963 C C . PHE A 1 127 ? 7.707 22.580 -5.103 1.00 54.53 127 PHE A C 1
ATOM 965 O O . PHE A 1 127 ? 6.598 22.177 -5.452 1.00 54.53 127 PHE A O 1
ATOM 972 N N . LYS A 1 128 ? 7.897 23.222 -3.945 1.00 53.62 128 LYS A N 1
ATOM 973 C CA . LYS A 1 128 ? 6.802 23.529 -3.012 1.00 53.62 128 LYS A CA 1
ATOM 974 C C . LYS A 1 128 ? 5.970 24.727 -3.483 1.00 53.62 128 LYS A C 1
ATOM 976 O O . LYS A 1 128 ? 4.808 24.839 -3.105 1.00 53.62 128 LYS A O 1
ATOM 981 N N . SER A 1 129 ? 6.547 25.610 -4.307 1.00 53.97 129 SER A N 1
ATOM 982 C CA . SER A 1 129 ? 5.919 26.865 -4.747 1.00 53.97 129 SER A CA 1
ATOM 983 C C . SER A 1 129 ? 5.204 26.769 -6.100 1.00 53.97 129 SER A C 1
ATOM 985 O O . SER A 1 129 ? 4.206 27.458 -6.301 1.00 53.97 129 SER A O 1
ATOM 987 N N . ASN A 1 130 ? 5.641 25.882 -7.003 1.00 45.28 130 ASN A N 1
ATOM 988 C CA . ASN A 1 130 ? 5.040 25.707 -8.327 1.00 45.28 130 ASN A CA 1
ATOM 989 C C . ASN A 1 130 ? 4.429 24.311 -8.487 1.00 45.28 130 ASN A C 1
ATOM 991 O O . ASN A 1 130 ? 5.062 23.371 -8.970 1.00 45.28 130 ASN A O 1
ATOM 995 N N . GLY A 1 131 ? 3.152 24.191 -8.118 1.00 52.94 131 GLY A N 1
ATOM 996 C CA . GLY A 1 131 ? 2.338 23.012 -8.392 1.00 52.94 131 GLY A CA 1
ATOM 997 C C . GLY A 1 131 ? 2.215 22.752 -9.894 1.00 52.94 131 GLY A C 1
ATOM 998 O O . GLY A 1 131 ? 1.327 23.285 -10.554 1.00 52.94 131 GLY A O 1
ATOM 999 N N . ALA A 1 132 ? 3.078 21.898 -10.443 1.00 46.47 132 ALA A N 1
ATOM 1000 C CA . ALA A 1 132 ? 2.944 21.418 -11.808 1.00 46.47 132 ALA A CA 1
ATOM 1001 C C . ALA A 1 132 ? 3.271 19.922 -11.933 1.00 46.47 132 ALA A C 1
ATOM 1003 O O . ALA A 1 132 ? 4.392 19.475 -11.713 1.00 46.47 132 ALA A O 1
ATOM 1004 N N . ASN A 1 133 ? 2.263 19.216 -12.452 1.00 49.78 133 ASN A N 1
ATOM 1005 C CA . ASN A 1 133 ? 2.328 17.990 -13.248 1.00 49.78 133 ASN A CA 1
ATOM 1006 C C . ASN A 1 133 ? 2.279 16.641 -12.496 1.00 49.78 133 ASN A C 1
ATOM 1008 O O . ASN A 1 133 ? 3.237 16.247 -11.845 1.00 49.78 133 ASN A O 1
ATOM 1012 N N . LEU A 1 134 ? 1.138 15.943 -12.643 1.00 48.88 134 LEU A N 1
ATOM 1013 C CA . LEU A 1 134 ? 0.748 14.544 -12.336 1.00 48.88 134 LEU A CA 1
ATOM 1014 C C . LEU A 1 134 ? 1.319 13.843 -11.084 1.00 48.88 134 LEU A C 1
ATOM 1016 O O . LEU A 1 134 ? 0.534 13.334 -10.280 1.00 48.88 134 LEU A O 1
ATOM 1020 N N . LYS A 1 135 ? 2.641 13.871 -10.869 1.00 53.91 135 LYS A N 1
ATOM 1021 C CA . LYS A 1 135 ? 3.280 13.554 -9.583 1.00 53.91 135 LYS A CA 1
ATOM 1022 C C . LYS A 1 135 ? 2.645 14.359 -8.444 1.00 53.91 135 LYS A C 1
ATOM 1024 O O . LYS A 1 135 ? 2.468 13.805 -7.370 1.00 53.91 135 LYS A O 1
ATOM 1029 N N . SER A 1 136 ? 2.197 15.595 -8.697 1.00 71.12 136 SER A N 1
ATOM 1030 C CA . SER A 1 136 ? 1.509 16.425 -7.696 1.00 71.12 136 SER A CA 1
ATOM 1031 C C . SER A 1 136 ? 0.148 15.876 -7.248 1.00 71.12 136 SER A C 1
ATOM 1033 O O . SER A 1 136 ? -0.156 15.941 -6.064 1.00 71.12 136 SER A O 1
ATOM 1035 N N . LYS A 1 137 ? -0.662 15.291 -8.146 1.00 83.81 137 LYS A N 1
ATOM 1036 C CA . LYS A 1 137 ? -2.000 14.772 -7.794 1.00 83.81 137 LYS A CA 1
ATOM 1037 C C . LYS A 1 137 ? -1.922 13.486 -6.985 1.00 83.81 137 LYS A C 1
ATOM 1039 O O . LYS A 1 137 ? -2.614 13.341 -5.984 1.00 83.81 137 LYS A O 1
ATOM 1044 N N . GLN A 1 138 ? -1.091 12.544 -7.427 1.00 88.38 138 GLN A N 1
ATOM 1045 C CA . GLN A 1 138 ? -0.892 11.295 -6.697 1.00 88.38 138 GLN A CA 1
ATOM 1046 C C . GLN A 1 138 ? -0.223 11.535 -5.341 1.00 88.38 138 GLN A C 1
ATOM 1048 O O . GLN A 1 138 ? -0.615 10.918 -4.354 1.00 88.38 138 GLN A O 1
ATOM 1053 N N . HIS A 1 139 ? 0.744 12.455 -5.287 1.00 89.19 139 HIS A N 1
ATOM 1054 C CA . HIS A 1 139 ? 1.362 12.883 -4.039 1.00 89.19 139 HIS A CA 1
ATOM 1055 C C . HIS A 1 139 ? 0.338 13.530 -3.105 1.00 89.19 139 HIS A C 1
ATOM 1057 O O . HIS A 1 139 ? 0.212 13.101 -1.968 1.00 89.19 139 HIS A O 1
ATOM 1063 N N . GLN A 1 140 ? -0.464 14.478 -3.600 1.00 89.94 140 GLN A N 1
ATOM 1064 C CA . GLN A 1 140 ? -1.534 15.103 -2.819 1.00 89.94 140 GLN A CA 1
ATOM 1065 C C . GLN A 1 140 ? -2.508 14.066 -2.242 1.00 89.94 140 GLN A C 1
ATOM 1067 O O . GLN A 1 140 ? -2.802 14.107 -1.051 1.00 89.94 140 GLN A O 1
ATOM 1072 N N . ARG A 1 141 ? -2.962 13.098 -3.051 1.00 93.00 141 ARG A N 1
ATOM 1073 C CA . ARG A 1 141 ? -3.821 12.000 -2.572 1.00 93.00 141 ARG A CA 1
ATOM 1074 C C . ARG A 1 141 ? -3.141 11.194 -1.468 1.00 93.00 141 ARG A C 1
ATOM 1076 O O . ARG A 1 141 ? -3.781 10.876 -0.470 1.00 93.00 141 ARG A O 1
ATOM 1083 N N . ALA A 1 142 ? -1.855 10.873 -1.629 1.00 94.12 142 ALA A N 1
ATOM 1084 C CA . ALA A 1 142 ? -1.088 10.179 -0.600 1.00 94.12 142 ALA A CA 1
ATOM 1085 C C . ALA A 1 142 ? -1.026 10.996 0.703 1.00 94.12 142 ALA A C 1
ATOM 1087 O O . ALA A 1 142 ? -1.315 10.429 1.753 1.00 94.12 142 ALA A O 1
ATOM 1088 N N . CYS A 1 143 ? -0.761 12.308 0.640 1.00 93.38 143 CYS A N 1
ATOM 1089 C CA . CYS A 1 143 ? -0.791 13.202 1.805 1.00 93.38 143 CYS A CA 1
ATOM 1090 C C . CYS A 1 143 ? -2.161 13.196 2.497 1.00 93.38 143 CYS A C 1
ATOM 1092 O O . CYS A 1 143 ? -2.238 12.971 3.702 1.00 93.38 143 CYS A O 1
ATOM 1094 N N . GLU A 1 144 ? -3.248 13.385 1.744 1.00 94.25 144 GLU A N 1
ATOM 1095 C CA . GLU A 1 144 ? -4.617 13.425 2.282 1.00 94.25 144 GLU A CA 1
ATOM 1096 C C . GLU A 1 144 ? -4.991 12.119 3.004 1.00 94.25 144 GLU A C 1
ATOM 1098 O O . GLU A 1 144 ? -5.572 12.133 4.096 1.00 94.25 144 GLU A O 1
ATOM 1103 N N . ILE A 1 145 ? -4.628 10.974 2.418 1.00 95.62 145 ILE A N 1
ATOM 1104 C CA . ILE A 1 145 ? -4.847 9.658 3.026 1.00 95.62 145 ILE A CA 1
ATOM 1105 C C . ILE A 1 145 ? -3.981 9.502 4.282 1.00 95.62 145 ILE A C 1
ATOM 1107 O O . ILE A 1 145 ? -4.503 9.071 5.311 1.00 95.62 145 ILE A O 1
ATOM 1111 N N . SER A 1 146 ? -2.700 9.876 4.219 1.00 96.38 146 SER A N 1
ATOM 1112 C CA . SER A 1 146 ? -1.771 9.798 5.354 1.00 96.38 146 SER A CA 1
ATOM 1113 C C . SER A 1 146 ? -2.292 10.597 6.546 1.00 96.38 146 SER A C 1
ATOM 1115 O O . SER A 1 146 ? -2.478 10.036 7.622 1.00 96.38 146 SER A O 1
ATOM 1117 N N . SER A 1 147 ? -2.675 11.861 6.336 1.00 94.81 147 SER A N 1
ATOM 1118 C CA . SER A 1 147 ? -3.236 12.712 7.393 1.00 94.81 147 SER A CA 1
ATOM 1119 C C . SER A 1 147 ? -4.549 12.162 7.957 1.00 94.81 147 SER A C 1
ATOM 1121 O O . SER A 1 147 ? -4.817 12.271 9.154 1.00 94.81 147 SER A O 1
ATOM 1123 N N . THR A 1 148 ? -5.382 11.541 7.117 1.00 95.69 148 THR A N 1
ATOM 1124 C CA . THR A 1 148 ? -6.601 10.861 7.583 1.00 95.69 148 THR A CA 1
ATOM 1125 C C . THR A 1 148 ? -6.264 9.697 8.517 1.00 95.69 148 THR A C 1
ATOM 1127 O O . THR A 1 148 ? -6.929 9.513 9.539 1.00 95.69 148 THR A O 1
ATOM 1130 N N . PHE A 1 149 ? -5.234 8.916 8.188 1.00 95.81 149 PHE A N 1
ATOM 1131 C CA . PHE A 1 149 ? -4.773 7.818 9.032 1.00 95.81 149 PHE A CA 1
ATOM 1132 C C . PHE A 1 149 ? -4.121 8.303 10.319 1.00 95.81 149 PHE A C 1
ATOM 1134 O O . PHE A 1 149 ? -4.460 7.769 11.371 1.00 95.81 149 PHE A O 1
ATOM 1141 N N . ASP A 1 150 ? -3.293 9.344 10.277 1.00 96.44 150 ASP A N 1
ATOM 1142 C CA . ASP A 1 150 ? -2.684 9.926 11.478 1.00 96.44 150 ASP A CA 1
ATOM 1143 C C . ASP A 1 150 ? -3.757 10.393 12.476 1.00 96.44 150 ASP A C 1
ATOM 1145 O O . ASP A 1 150 ? -3.695 10.072 13.665 1.00 96.44 150 ASP A O 1
ATOM 1149 N N . ASN A 1 151 ? -4.815 11.052 11.986 1.00 95.12 151 ASN A N 1
ATOM 1150 C CA . ASN A 1 151 ? -5.968 11.431 12.807 1.00 95.12 151 ASN A CA 1
ATOM 1151 C C . ASN A 1 151 ? -6.671 10.208 13.418 1.00 95.12 151 ASN A C 1
ATOM 1153 O O . ASN A 1 151 ? -7.003 10.207 14.606 1.00 95.12 151 ASN A O 1
ATOM 1157 N N . LYS A 1 152 ? -6.888 9.146 12.627 1.00 94.44 152 LYS A N 1
ATOM 1158 C CA . LYS A 1 152 ? -7.503 7.900 13.115 1.00 94.44 152 LYS A CA 1
ATOM 1159 C C . LYS A 1 152 ? -6.640 7.228 14.186 1.00 94.44 152 LYS A C 1
ATOM 1161 O O . LYS A 1 152 ? -7.177 6.790 15.200 1.00 94.44 152 LYS A O 1
ATOM 1166 N N . ILE A 1 153 ? -5.324 7.180 13.994 1.00 94.88 153 ILE A N 1
ATOM 1167 C CA . ILE A 1 153 ? -4.372 6.639 14.974 1.00 94.88 153 ILE A CA 1
ATOM 1168 C C . ILE A 1 153 ? -4.432 7.445 16.273 1.00 94.88 153 ILE A C 1
ATOM 1170 O O . ILE A 1 153 ? -4.536 6.850 17.344 1.00 94.88 153 ILE A O 1
ATOM 1174 N N . GLY A 1 154 ? -4.445 8.779 16.196 1.00 93.94 154 GLY A N 1
ATOM 1175 C CA . GLY A 1 154 ? -4.568 9.640 17.376 1.00 93.94 154 GLY A CA 1
ATOM 1176 C C . GLY A 1 154 ? -5.829 9.348 18.198 1.00 93.94 154 GLY A C 1
ATOM 1177 O O . GLY A 1 154 ? -5.767 9.298 19.427 1.00 93.94 154 GLY A O 1
ATOM 1178 N N . LEU A 1 155 ? -6.958 9.075 17.537 1.00 92.69 155 LEU A N 1
ATOM 1179 C CA . LEU A 1 155 ? -8.203 8.675 18.203 1.00 92.69 155 LEU A CA 1
ATOM 1180 C C . LEU A 1 155 ? -8.107 7.286 18.855 1.00 92.69 155 LEU A C 1
ATOM 1182 O O . LEU A 1 155 ? -8.545 7.128 19.995 1.00 92.69 155 LEU A O 1
ATOM 1186 N N . LEU A 1 156 ? -7.521 6.300 18.167 1.00 89.94 156 LEU A N 1
ATOM 1187 C CA . LEU A 1 156 ? -7.337 4.942 18.699 1.00 89.94 156 LEU A CA 1
ATOM 1188 C C . LEU A 1 156 ? -6.481 4.952 19.974 1.00 89.94 156 LEU A C 1
ATOM 1190 O O . LEU A 1 156 ? -6.896 4.425 21.003 1.00 89.94 156 LEU A O 1
ATOM 1194 N N . LEU A 1 157 ? -5.336 5.638 19.938 1.00 89.00 157 LEU A N 1
ATOM 1195 C CA . LEU A 1 157 ? -4.419 5.719 21.079 1.00 89.00 157 LEU A CA 1
ATOM 1196 C C . LEU A 1 157 ? -5.022 6.485 22.269 1.00 89.00 157 LEU A C 1
ATOM 1198 O O . LEU A 1 157 ? -4.757 6.156 23.424 1.00 89.00 157 LEU A O 1
ATOM 1202 N N . SER A 1 158 ? -5.861 7.488 21.999 1.00 88.88 158 SER A N 1
ATOM 1203 C CA . SER A 1 158 ? -6.552 8.259 23.044 1.00 88.88 158 SER A CA 1
ATOM 1204 C C . SER A 1 158 ? -7.682 7.461 23.711 1.00 88.88 158 SER A C 1
ATOM 1206 O O . SER A 1 158 ? -7.934 7.611 24.911 1.00 88.88 158 SER A O 1
ATOM 1208 N N . SER A 1 159 ? -8.357 6.592 22.950 1.00 81.00 159 SER A N 1
ATOM 1209 C CA . SER A 1 159 ? -9.373 5.667 23.466 1.00 81.00 159 SER A CA 1
ATOM 1210 C C . SER A 1 159 ? -8.757 4.628 24.405 1.00 81.00 159 SER A C 1
ATOM 1212 O O . SER A 1 159 ? -9.263 4.430 25.510 1.00 81.00 159 SER A O 1
ATOM 1214 N N . ASP A 1 160 ? -7.636 4.020 24.011 1.00 72.75 160 ASP A N 1
ATOM 1215 C CA . ASP A 1 160 ? -6.928 3.033 24.837 1.00 72.75 160 ASP A CA 1
ATOM 1216 C C . ASP A 1 160 ? -6.436 3.649 26.156 1.00 72.75 160 ASP A C 1
ATOM 1218 O O . ASP A 1 160 ? -6.633 3.076 27.230 1.00 72.75 160 ASP A O 1
ATOM 1222 N N . ALA A 1 161 ? -5.884 4.867 26.108 1.00 68.88 161 ALA A N 1
ATOM 1223 C CA . ALA A 1 161 ? -5.459 5.593 27.306 1.00 68.88 161 ALA A CA 1
ATOM 1224 C C . ALA A 1 161 ? -6.614 5.858 28.294 1.00 68.88 161 ALA A C 1
ATOM 1226 O O . ALA A 1 161 ? -6.411 5.818 29.507 1.00 68.88 161 ALA A O 1
ATOM 1227 N N . SER A 1 162 ? -7.829 6.090 27.787 1.00 67.31 162 SER A N 1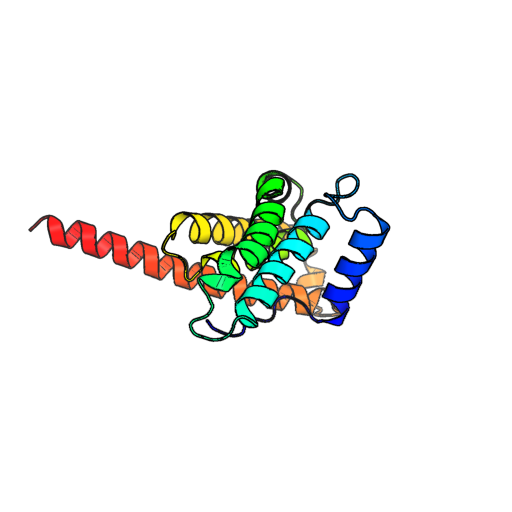
ATOM 1228 C CA . SER A 1 162 ? -9.022 6.335 28.609 1.00 67.31 162 SER A CA 1
ATOM 1229 C C . SER A 1 162 ? -9.581 5.055 29.249 1.00 67.31 162 SER A C 1
ATOM 1231 O O . SER A 1 162 ? -10.158 5.110 30.333 1.00 67.31 162 SER A O 1
ATOM 1233 N N . GLN A 1 163 ? -9.401 3.887 28.620 1.00 60.53 163 GLN A N 1
ATOM 1234 C CA . GLN A 1 163 ? -9.789 2.601 29.216 1.00 60.53 163 GLN A CA 1
ATOM 1235 C C . GLN A 1 163 ? -8.833 2.184 30.338 1.00 60.53 163 GLN A C 1
ATOM 1237 O O . GLN A 1 163 ? -9.276 1.698 31.379 1.00 60.53 163 GLN A O 1
ATOM 1242 N N . VAL A 1 164 ? -7.533 2.439 30.170 1.00 60.38 164 VAL A N 1
ATOM 1243 C CA . VAL A 1 164 ? -6.520 2.134 31.193 1.00 60.38 164 VAL A CA 1
ATOM 1244 C C . VAL A 1 164 ? -6.729 2.965 32.463 1.00 60.38 164 VAL A C 1
ATOM 1246 O O . VAL A 1 164 ? -6.575 2.441 33.562 1.00 60.38 164 VAL A O 1
ATOM 1249 N N . THR A 1 165 ? -7.123 4.236 32.351 1.00 59.03 165 THR A N 1
ATOM 1250 C CA . THR A 1 165 ? -7.397 5.085 33.525 1.00 59.03 165 THR A CA 1
ATOM 1251 C C . THR A 1 165 ? -8.718 4.747 34.220 1.00 59.03 165 THR A C 1
ATOM 1253 O O . THR A 1 165 ? -8.813 4.898 35.436 1.00 59.03 165 THR A O 1
ATOM 1256 N N . GLY A 1 166 ? -9.716 4.244 33.486 1.00 53.78 166 GLY A N 1
ATOM 1257 C CA . GLY A 1 166 ? -11.012 3.827 34.035 1.00 53.78 166 GLY A CA 1
ATOM 1258 C C . GLY A 1 166 ? -11.001 2.498 34.800 1.00 53.78 166 GLY A C 1
ATOM 1259 O O . GLY A 1 166 ? -11.884 2.276 35.618 1.00 53.78 166 GLY A O 1
ATOM 1260 N N . SER A 1 167 ? -10.015 1.622 34.577 1.00 52.66 167 SER A N 1
ATOM 1261 C CA . SER A 1 167 ? -9.868 0.349 35.313 1.00 52.66 167 SER A CA 1
ATOM 1262 C C . SER A 1 167 ? -9.057 0.452 36.614 1.00 52.66 167 SER A C 1
ATOM 1264 O O . SER A 1 167 ? -8.821 -0.567 37.258 1.00 52.66 167 SER A O 1
ATOM 1266 N N . ILE A 1 168 ? -8.608 1.653 36.998 1.00 52.50 168 ILE A N 1
ATOM 1267 C CA . ILE A 1 168 ? -7.786 1.892 38.204 1.00 52.50 168 ILE A CA 1
ATOM 1268 C C . ILE A 1 168 ? -8.615 2.513 39.359 1.00 52.50 168 ILE A C 1
ATOM 1270 O O . ILE A 1 168 ? -8.074 2.813 40.422 1.00 52.50 168 ILE A O 1
ATOM 1274 N N . LEU A 1 169 ? -9.936 2.658 39.198 1.00 44.94 169 LEU A N 1
ATOM 1275 C CA . LEU A 1 169 ? -10.877 3.098 40.243 1.00 44.94 169 LEU A CA 1
ATOM 1276 C C . LEU A 1 169 ? -11.876 1.990 40.582 1.00 44.94 169 LEU A C 1
ATOM 1278 O O . LEU A 1 169 ? -12.211 1.877 41.783 1.00 44.94 169 LEU A O 1
#

Mean predicted aligned error: 7.51 Å

Sequence (169 aa):
MQHRQLLDLADFSALLSAQYIASSTGPAENDFARWATVNAVTALALRFKAAPGSEGDLSSIPLAFYHNATAVIHHLILQEPSLLSIQALLAMAMFVEDTPEPAAFIMLATNASRQLELLESRMPDDFKSNGANLKSKQHQRACEISSTFDNKIGLLLSSDASQVTGSIL

Organism: NCBI:txid398673

Foldseek 3Di:
DDDQDQDDPVRLVVLVVVCVVQDDPADHPLNLLSLLLNLLVVLVVQCVPQDVVCCVVSVPRSVVSLCRNVVCLCSLQVDQQDLSSLSSLLSSLVNCVPPPCVVSNCVSLVSSLVSLVNVVVPDDPVCVVDDDDDVNVSNVSSVVSSVVSVVVVVVVVVVVVVVVVVVVD

Nearest PDB structures (foldseek):
  8fbo-assembly1_C  TM=4.388E-01  e=7.134E-01  synthetic construct
  8e0m-assembly3_I  TM=4.996E-01  e=3.643E+00  synthetic c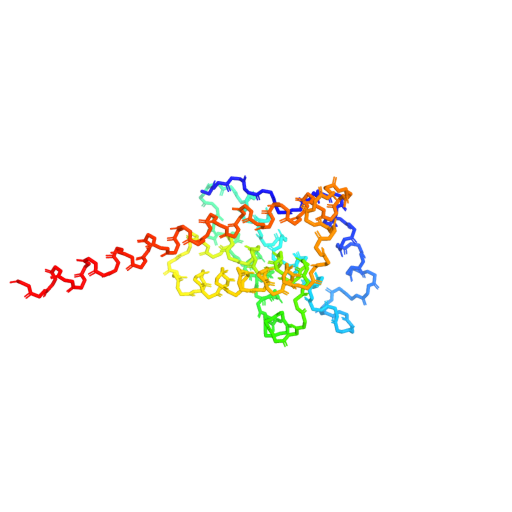onstruct
  5cwn-assembly1_A  TM=3.198E-01  e=9.061E+00  synthetic construct

Secondary structure (DSSP, 8-state):
------S-HHHHHHHHHHHHHH-SSS--TT-HHHHHHHHHHHHHHHHHHSPTT-TTTTTHHHHHHHHHHHTTHHHHHHS---HHHHHHHHHHHHHHTTSS-HHHHHHHHHHHHHHHHHHHTTS-HHHHH---STHHHHHHHHHHHHHHHHHHHHHHHHHHHHHHHHTT-

Radius of gyration: 17.24 Å; Cα contacts (8 Å, |Δi|>4): 147; chains: 1; bounding box: 37×44×59 Å